Protein AF-F4GZS8-F1 (afdb_monomer)

Foldseek 3Di:
DDDDPDVCVVVPPPPDDDQPPLLVVLVVLQVVLVVCLVVLVLVSSLVSLVVSLVSCCVRPVVPLVSNLSSLLSSLVSCLSNVNLVVSVVSLVCCCPVPVSNNVVSCVSCPPSRPPD

Mean predicted aligned error: 6.83 Å

Structure (mmCIF, N/CA/C/O backbone):
data_AF-F4GZS8-F1
#
_entry.id   AF-F4GZS8-F1
#
loop_
_atom_site.group_PDB
_atom_site.id
_atom_site.type_symbol
_atom_site.label_atom_id
_atom_site.label_alt_id
_atom_site.label_comp_id
_atom_site.label_asym_id
_atom_site.label_entity_id
_atom_site.label_seq_id
_atom_site.pdbx_PDB_ins_code
_atom_site.Cartn_x
_atom_site.Cartn_y
_atom_site.Cartn_z
_atom_site.occupancy
_atom_site.B_iso_or_equiv
_atom_site.auth_seq_id
_atom_site.auth_comp_id
_atom_site.auth_asym_id
_atom_site.auth_atom_id
_atom_site.pdbx_PDB_model_num
ATOM 1 N N . MET A 1 1 ? -15.468 11.072 -0.521 1.00 35.38 1 MET A N 1
ATOM 2 C CA . MET A 1 1 ? -15.033 10.785 -1.906 1.00 35.38 1 MET A CA 1
ATOM 3 C C . MET A 1 1 ? -13.566 11.159 -1.994 1.00 35.38 1 MET A C 1
ATOM 5 O O . MET A 1 1 ? -13.254 12.321 -2.210 1.00 35.38 1 MET A O 1
ATOM 9 N N . THR A 1 2 ? -12.685 10.207 -1.707 1.00 35.12 2 THR A N 1
ATOM 10 C CA . THR A 1 2 ? -11.229 10.406 -1.698 1.00 35.12 2 THR A CA 1
ATOM 11 C C . THR A 1 2 ? -10.713 10.237 -3.133 1.00 35.12 2 THR A C 1
ATOM 13 O O . THR A 1 2 ? -11.165 9.314 -3.820 1.00 35.12 2 THR A O 1
ATOM 16 N N . PRO A 1 3 ? -9.858 11.134 -3.650 1.00 38.75 3 PRO A N 1
ATOM 17 C CA . PRO A 1 3 ? -9.355 11.029 -5.016 1.00 38.75 3 PRO A CA 1
ATOM 18 C C . PRO A 1 3 ? -8.524 9.748 -5.176 1.00 38.75 3 PRO A C 1
ATOM 20 O O . PRO A 1 3 ? -7.481 9.595 -4.553 1.00 38.75 3 PRO A O 1
ATOM 23 N N . ARG A 1 4 ? -9.002 8.824 -6.020 1.00 48.59 4 ARG A N 1
ATOM 24 C CA . ARG A 1 4 ? -8.265 7.629 -6.453 1.00 48.59 4 ARG A CA 1
ATOM 25 C C . ARG A 1 4 ? -6.993 8.058 -7.186 1.00 48.59 4 ARG A C 1
ATOM 27 O O . ARG A 1 4 ? -7.084 8.566 -8.305 1.00 48.59 4 ARG A O 1
ATOM 34 N N . LEU A 1 5 ? -5.827 7.799 -6.604 1.00 47.47 5 LEU A N 1
ATOM 35 C CA . LEU A 1 5 ? -4.565 7.767 -7.339 1.00 47.47 5 LEU A CA 1
ATOM 36 C C . LEU A 1 5 ? -4.535 6.478 -8.165 1.00 47.47 5 LEU A C 1
ATOM 38 O O . LEU A 1 5 ? -3.893 5.497 -7.827 1.00 47.47 5 LEU A O 1
ATOM 42 N N . VAL A 1 6 ? -5.272 6.465 -9.275 1.00 48.53 6 VAL A N 1
ATOM 43 C CA . VAL A 1 6 ? -5.055 5.448 -10.308 1.00 48.53 6 VAL A CA 1
ATOM 44 C C . VAL A 1 6 ? -3.590 5.560 -10.738 1.00 48.53 6 VAL A C 1
ATOM 46 O O . VAL A 1 6 ? -3.087 6.679 -10.880 1.00 48.53 6 VAL A O 1
ATOM 49 N N . LEU A 1 7 ? -2.924 4.434 -11.012 1.00 51.06 7 LEU A N 1
ATOM 50 C CA . LEU A 1 7 ? -1.628 4.369 -11.705 1.00 51.06 7 LEU A CA 1
ATOM 51 C C . LEU A 1 7 ? -1.703 4.913 -13.157 1.00 51.06 7 LEU A C 1
ATOM 53 O O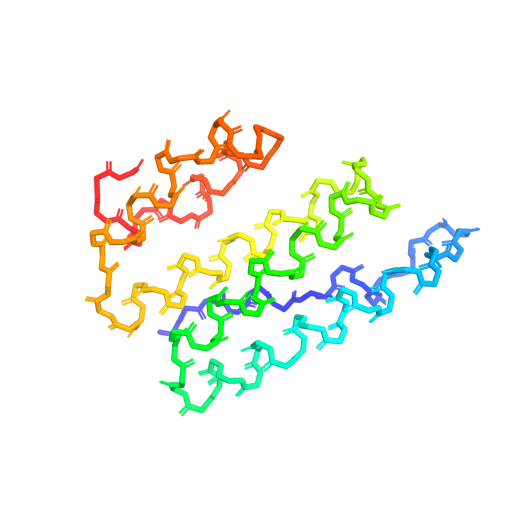 . LEU A 1 7 ? -1.094 4.383 -14.082 1.00 51.06 7 LEU A O 1
ATOM 57 N N . LEU A 1 8 ? -2.381 6.041 -13.373 1.00 43.56 8 LEU A N 1
ATOM 58 C CA . LEU A 1 8 ? -2.361 6.845 -14.587 1.00 43.56 8 LEU A CA 1
ATOM 59 C C . LEU A 1 8 ? -0.946 7.197 -15.093 1.00 43.56 8 LEU A C 1
ATOM 61 O O . LEU A 1 8 ? -0.811 7.412 -16.302 1.00 43.56 8 LEU A O 1
ATOM 65 N N . PRO A 1 9 ? 0.137 7.224 -14.278 1.00 49.12 9 PRO A N 1
ATOM 66 C CA . PRO A 1 9 ? 1.468 7.410 -14.836 1.00 49.12 9 PRO A CA 1
ATOM 67 C C . PRO A 1 9 ? 1.946 6.230 -15.696 1.00 49.12 9 PRO A C 1
ATOM 69 O O . PRO A 1 9 ? 2.870 6.417 -16.484 1.00 49.12 9 PRO A O 1
ATOM 72 N N . LEU A 1 10 ? 1.345 5.036 -15.595 1.00 48.78 10 LEU A N 1
ATOM 73 C CA . LEU A 1 10 ? 1.707 3.891 -16.443 1.00 48.78 10 LEU A CA 1
ATOM 74 C C . LEU A 1 10 ? 1.169 4.005 -17.880 1.00 48.78 10 LEU A C 1
ATOM 76 O O . LEU A 1 10 ? 1.637 3.290 -18.759 1.00 48.78 10 LEU A O 1
ATOM 80 N N . THR A 1 11 ? 0.230 4.922 -18.139 1.00 44.44 11 THR A N 1
ATOM 81 C CA . THR A 1 11 ? -0.379 5.127 -19.468 1.00 44.44 11 THR A CA 1
ATOM 82 C C . THR A 1 11 ? 0.094 6.390 -20.197 1.00 44.44 11 THR A C 1
ATOM 84 O O . THR A 1 11 ? -0.260 6.596 -21.356 1.00 44.44 11 THR A O 1
ATOM 87 N N . LEU A 1 12 ? 0.887 7.253 -19.550 1.00 42.81 12 LEU A N 1
ATOM 88 C CA . LEU A 1 12 ? 1.500 8.413 -20.211 1.00 42.81 12 LEU A CA 1
ATOM 89 C C . LEU A 1 12 ? 2.711 7.967 -21.050 1.00 42.81 12 LEU A C 1
ATOM 91 O O . LEU A 1 12 ? 3.437 7.070 -20.618 1.00 42.81 12 LEU A O 1
ATOM 95 N N . PRO A 1 13 ? 2.976 8.586 -22.218 1.00 40.28 13 PRO A N 1
ATOM 96 C CA . PRO A 1 13 ? 4.076 8.201 -23.095 1.00 40.28 13 PRO A CA 1
ATOM 97 C C . PRO A 1 13 ? 5.408 8.609 -22.454 1.00 40.28 13 PRO A C 1
ATOM 99 O O . PRO A 1 13 ? 5.966 9.672 -22.723 1.00 40.28 13 PRO A O 1
ATOM 102 N N . ARG A 1 14 ? 5.907 7.766 -21.551 1.00 48.69 14 ARG A N 1
ATOM 103 C CA . ARG A 1 14 ? 7.228 7.890 -20.946 1.00 48.69 14 ARG A CA 1
ATOM 104 C C . ARG A 1 14 ? 8.252 7.437 -21.975 1.00 48.69 14 ARG A C 1
ATOM 106 O O . ARG A 1 14 ? 8.305 6.269 -22.333 1.00 48.69 14 ARG A O 1
ATOM 113 N N . THR A 1 15 ? 9.008 8.401 -22.486 1.00 44.12 15 THR A N 1
ATOM 114 C CA . THR A 1 15 ? 10.316 8.260 -23.144 1.00 44.12 15 THR A CA 1
ATOM 115 C C . THR A 1 15 ? 10.863 6.820 -23.222 1.00 44.12 15 THR A C 1
ATOM 117 O O . THR A 1 15 ? 11.588 6.366 -22.345 1.00 44.12 15 THR A O 1
ATOM 120 N N . SER A 1 16 ? 10.521 6.125 -24.308 1.00 46.00 16 SER A N 1
ATOM 121 C CA . SER A 1 16 ? 11.343 5.172 -25.075 1.00 46.00 16 SER A CA 1
ATOM 122 C C . SER A 1 16 ? 12.096 4.020 -24.381 1.00 46.00 16 SER A C 1
ATOM 124 O O . SER A 1 16 ? 12.971 3.434 -25.023 1.00 46.00 16 SER A O 1
ATOM 126 N N . ARG A 1 17 ? 11.777 3.622 -23.144 1.00 53.66 17 ARG A N 1
ATOM 127 C CA . ARG A 1 17 ? 12.235 2.332 -22.597 1.00 53.66 17 ARG A CA 1
ATOM 128 C C . ARG A 1 17 ? 11.049 1.454 -22.205 1.00 53.66 17 ARG A C 1
ATOM 130 O O . ARG A 1 17 ? 10.272 1.869 -21.349 1.00 53.66 17 ARG A O 1
ATOM 137 N N . PRO A 1 18 ? 10.899 0.259 -22.808 1.00 62.53 18 PRO A N 1
ATOM 138 C CA . PRO A 1 18 ? 9.942 -0.714 -22.308 1.00 62.53 18 PRO A CA 1
ATOM 139 C C . PRO A 1 18 ? 10.302 -1.041 -20.859 1.00 62.53 18 PRO A C 1
ATOM 141 O O . PRO A 1 18 ? 11.478 -1.232 -20.534 1.00 62.53 18 PRO A O 1
ATOM 144 N N . LEU A 1 19 ? 9.291 -1.061 -19.993 1.00 65.88 19 LEU A N 1
ATOM 145 C CA . LEU A 1 19 ? 9.470 -1.536 -18.630 1.00 65.88 19 LEU A CA 1
ATOM 146 C C . LEU A 1 19 ? 9.940 -3.001 -18.683 1.00 65.88 19 LEU A C 1
ATOM 148 O O . LEU A 1 19 ? 9.532 -3.742 -19.584 1.00 65.88 19 LEU A O 1
ATOM 152 N N . PRO A 1 20 ? 10.822 -3.427 -17.765 1.00 77.56 20 PRO A N 1
ATOM 153 C CA . PRO A 1 20 ? 11.196 -4.830 -17.658 1.00 77.56 20 PRO A CA 1
ATOM 154 C C . PRO A 1 20 ? 9.951 -5.704 -17.480 1.00 77.56 20 PRO A C 1
ATOM 156 O O . PRO A 1 20 ? 9.022 -5.306 -16.783 1.00 77.56 20 PRO A O 1
ATOM 159 N N . SER A 1 21 ? 9.954 -6.926 -18.014 1.00 80.50 21 SER A N 1
ATOM 160 C CA . SER A 1 21 ? 8.831 -7.866 -17.850 1.00 80.50 21 SER A CA 1
ATOM 161 C C . SER A 1 21 ? 8.532 -8.219 -16.387 1.00 80.50 21 SER A C 1
ATOM 163 O O . SER A 1 21 ? 7.426 -8.636 -16.062 1.00 80.50 21 SER A O 1
ATOM 165 N N . CYS A 1 22 ? 9.485 -8.018 -15.467 1.00 81.44 22 CYS A N 1
ATOM 166 C CA . CYS A 1 22 ? 9.223 -8.159 -14.033 1.00 81.44 22 CYS A CA 1
ATOM 167 C C . CYS A 1 22 ? 8.285 -7.074 -13.470 1.00 81.44 22 CYS A C 1
ATOM 169 O O . CYS A 1 22 ? 7.745 -7.254 -12.380 1.00 81.44 22 CYS A O 1
ATOM 171 N N . VAL A 1 23 ? 8.041 -5.981 -14.204 1.00 87.75 23 VAL A N 1
ATOM 172 C CA . VAL A 1 23 ? 7.044 -4.967 -13.836 1.00 87.75 23 VAL A CA 1
ATOM 173 C C . VAL A 1 23 ? 5.625 -5.469 -14.097 1.00 87.75 23 VAL A C 1
ATOM 175 O O . VAL A 1 23 ? 4.731 -5.126 -13.329 1.00 87.75 23 VAL A O 1
ATOM 178 N N . ASP A 1 24 ? 5.413 -6.341 -15.088 1.00 89.00 24 ASP A N 1
ATOM 179 C CA . ASP A 1 24 ? 4.084 -6.895 -15.394 1.00 89.00 24 ASP A CA 1
ATOM 180 C C . ASP A 1 24 ? 3.503 -7.657 -14.195 1.00 89.00 24 ASP A C 1
ATOM 182 O O . ASP A 1 24 ? 2.315 -7.562 -13.888 1.00 89.00 24 ASP A O 1
ATOM 186 N N . ASP A 1 25 ? 4.358 -8.374 -13.463 1.00 89.88 25 ASP A N 1
ATOM 187 C CA . ASP A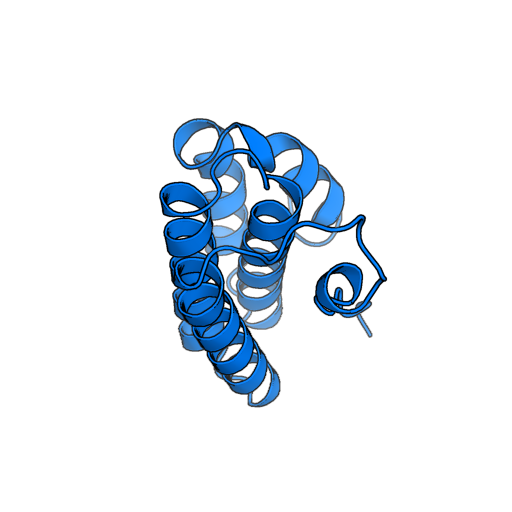 1 25 ? 3.960 -9.112 -12.267 1.00 89.88 25 ASP A CA 1
ATOM 188 C C . ASP A 1 25 ? 3.609 -8.168 -11.099 1.00 89.88 25 ASP A C 1
ATOM 190 O O . ASP A 1 25 ? 2.692 -8.448 -10.326 1.00 89.88 25 ASP A O 1
ATOM 194 N N . ALA A 1 26 ? 4.276 -7.016 -10.980 1.00 93.00 26 ALA A N 1
ATOM 195 C CA . ALA A 1 26 ? 3.901 -5.991 -10.006 1.00 93.00 26 ALA A CA 1
ATOM 196 C C . ALA A 1 26 ? 2.583 -5.291 -10.375 1.00 93.00 26 ALA A C 1
ATOM 198 O O . ALA A 1 26 ? 1.733 -5.089 -9.510 1.00 93.00 26 ALA A O 1
ATOM 199 N N . VAL A 1 27 ? 2.387 -4.976 -11.660 1.00 91.88 27 VAL A N 1
ATOM 200 C CA . VAL A 1 27 ? 1.144 -4.386 -12.184 1.00 91.88 27 VAL A CA 1
ATOM 201 C C . VAL A 1 27 ? -0.034 -5.323 -11.943 1.00 91.88 27 VAL A C 1
ATOM 203 O O . VAL A 1 27 ? -1.047 -4.897 -11.399 1.00 91.88 27 VAL A O 1
ATOM 206 N N . ARG A 1 28 ? 0.120 -6.618 -12.240 1.00 92.69 28 ARG A N 1
ATOM 207 C CA . ARG A 1 28 ? -0.920 -7.620 -11.978 1.00 92.69 28 ARG A CA 1
ATOM 208 C C . ARG A 1 28 ? -1.323 -7.655 -10.500 1.00 92.69 28 ARG A C 1
ATOM 210 O O . ARG A 1 28 ? -2.513 -7.670 -10.199 1.00 92.69 28 ARG A O 1
ATOM 217 N N . ARG A 1 29 ? -0.353 -7.642 -9.575 1.00 94.75 29 ARG A N 1
ATOM 218 C CA . ARG A 1 29 ? -0.638 -7.608 -8.127 1.00 94.75 29 ARG A CA 1
ATOM 219 C C . ARG A 1 29 ? -1.355 -6.331 -7.710 1.00 94.75 29 ARG A C 1
ATOM 221 O O . ARG A 1 29 ? -2.309 -6.397 -6.941 1.00 94.75 29 ARG A O 1
ATOM 228 N N . PHE A 1 30 ? -0.935 -5.191 -8.249 1.00 95.69 30 PHE A N 1
ATOM 229 C CA . PHE A 1 30 ? -1.593 -3.915 -7.996 1.00 95.69 30 PHE A CA 1
ATOM 230 C C . PHE A 1 30 ? -3.046 -3.906 -8.498 1.00 95.69 30 PHE A C 1
ATOM 232 O O . PHE A 1 30 ? -3.943 -3.429 -7.800 1.00 95.69 30 PHE A O 1
ATOM 239 N N . ASP A 1 31 ? -3.306 -4.458 -9.683 1.00 95.44 31 ASP A N 1
ATOM 240 C CA . ASP A 1 31 ? -4.653 -4.548 -10.252 1.00 95.44 31 ASP A CA 1
ATOM 241 C C . ASP A 1 31 ? -5.553 -5.487 -9.431 1.00 95.44 31 ASP A C 1
ATOM 243 O O . ASP A 1 31 ? -6.709 -5.160 -9.142 1.00 95.44 31 ASP A O 1
ATOM 247 N N . GLU A 1 32 ? -5.023 -6.632 -8.989 1.00 95.44 32 GLU A N 1
ATOM 248 C CA . GLU A 1 32 ? -5.718 -7.562 -8.090 1.00 95.44 32 GLU A CA 1
ATOM 249 C C . GLU A 1 32 ? -6.050 -6.904 -6.739 1.00 95.44 32 GLU A C 1
ATOM 251 O O . GLU A 1 32 ? -7.186 -7.015 -6.261 1.00 95.44 32 GLU A O 1
ATOM 256 N N . ALA A 1 33 ? -5.098 -6.161 -6.165 1.00 97.06 33 ALA A N 1
ATOM 257 C CA . ALA A 1 33 ? -5.276 -5.386 -4.939 1.00 97.06 33 ALA A CA 1
ATOM 258 C C . ALA A 1 33 ? -6.345 -4.297 -5.100 1.00 97.06 33 ALA A C 1
ATOM 260 O O . ALA A 1 33 ? -7.268 -4.193 -4.291 1.00 97.06 33 ALA A O 1
ATOM 261 N N . SER A 1 34 ? -6.291 -3.549 -6.202 1.00 96.12 34 SER A N 1
ATOM 262 C CA . SER A 1 34 ? -7.276 -2.521 -6.553 1.00 96.12 34 SER A CA 1
ATOM 263 C C . SER A 1 34 ? -8.680 -3.106 -6.703 1.00 96.12 34 SER A C 1
ATOM 265 O O . SER A 1 34 ? -9.666 -2.521 -6.244 1.00 96.12 34 SER A O 1
ATOM 267 N N . ALA A 1 35 ? -8.790 -4.291 -7.308 1.00 96.44 35 ALA A N 1
ATOM 268 C CA . ALA A 1 35 ? -10.053 -5.003 -7.430 1.00 96.44 35 ALA A CA 1
ATOM 269 C C . ALA A 1 35 ? -10.570 -5.494 -6.067 1.00 96.44 35 ALA A C 1
ATOM 271 O O . ALA A 1 35 ? -11.775 -5.425 -5.817 1.00 96.44 35 ALA A O 1
ATOM 272 N N . ALA A 1 36 ? -9.693 -5.982 -5.184 1.00 96.06 36 ALA A N 1
ATOM 273 C CA . ALA A 1 36 ? -10.052 -6.363 -3.819 1.00 96.06 36 ALA A CA 1
ATOM 274 C C . ALA A 1 36 ? -10.554 -5.153 -3.016 1.00 96.06 36 ALA A C 1
ATOM 276 O O . ALA A 1 36 ? -11.626 -5.222 -2.409 1.00 96.06 36 ALA A O 1
ATOM 277 N N . TYR A 1 37 ? -9.847 -4.025 -3.106 1.00 95.25 37 TYR A N 1
ATOM 278 C CA . TYR A 1 37 ? -10.235 -2.760 -2.489 1.00 95.25 37 TYR A CA 1
ATOM 279 C C . TYR A 1 37 ? -11.607 -2.296 -2.993 1.00 95.25 37 TYR A C 1
ATOM 281 O O . TYR A 1 37 ? -12.493 -1.992 -2.199 1.00 95.25 37 TYR A O 1
ATOM 289 N N . GLY A 1 38 ? -11.845 -2.352 -4.309 1.00 94.94 38 GLY A N 1
ATOM 290 C CA . GLY A 1 38 ? -13.137 -2.014 -4.913 1.00 94.94 38 GLY A CA 1
ATOM 291 C C . GLY A 1 38 ? -14.317 -2.881 -4.451 1.00 94.94 38 GLY A C 1
ATOM 292 O O . GLY A 1 38 ? -15.463 -2.459 -4.590 1.00 94.94 38 GLY A O 1
ATOM 293 N N . ARG A 1 39 ? -14.057 -4.069 -3.886 1.00 96.81 39 ARG A N 1
ATOM 294 C CA . ARG A 1 39 ? -15.071 -4.955 -3.286 1.00 96.81 39 ARG A CA 1
ATOM 295 C C . ARG A 1 39 ? -15.171 -4.830 -1.759 1.00 96.81 39 ARG A C 1
ATOM 297 O O . ARG A 1 39 ? -15.913 -5.597 -1.153 1.00 96.81 39 ARG A O 1
ATOM 304 N N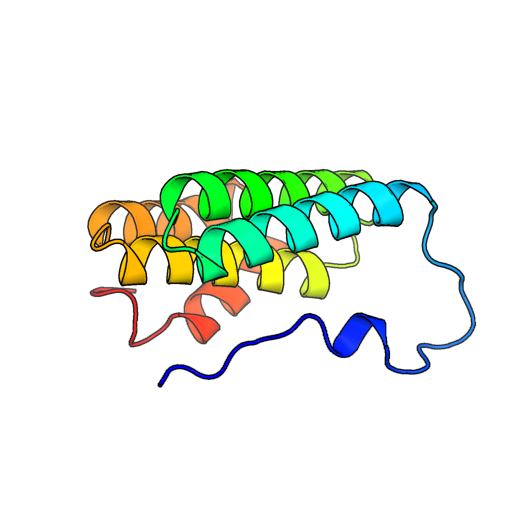 . GLY A 1 40 ? -14.427 -3.915 -1.134 1.00 95.19 40 GLY A N 1
ATOM 305 C CA . GLY A 1 40 ? -14.372 -3.751 0.325 1.00 95.19 40 GLY A CA 1
ATOM 306 C C . GLY A 1 40 ? -13.516 -4.796 1.051 1.00 95.19 40 GLY A C 1
ATOM 307 O O . GLY A 1 40 ? -13.537 -4.877 2.277 1.00 95.19 40 GLY A O 1
ATOM 308 N N . ALA A 1 41 ? -12.738 -5.609 0.327 1.00 97.56 41 ALA A N 1
ATOM 309 C CA . ALA A 1 41 ? -11.810 -6.573 0.918 1.00 97.56 41 ALA A CA 1
ATOM 310 C C . ALA A 1 41 ? -10.486 -5.882 1.296 1.00 97.56 41 ALA A C 1
ATOM 312 O O . ALA A 1 41 ? -9.429 -6.192 0.749 1.00 97.56 41 ALA A O 1
ATOM 313 N N . HIS A 1 42 ? -10.559 -4.917 2.216 1.00 97.06 42 HIS A N 1
ATOM 314 C CA . HIS A 1 42 ? -9.476 -3.978 2.522 1.00 97.06 42 HIS A CA 1
ATOM 315 C C . HIS A 1 42 ? -8.157 -4.655 2.912 1.00 97.06 42 HIS A C 1
ATOM 317 O O . HIS A 1 42 ? -7.121 -4.306 2.365 1.00 97.06 42 HIS A O 1
ATOM 323 N N . LEU A 1 43 ? -8.178 -5.670 3.783 1.00 97.31 43 LEU A N 1
ATOM 324 C CA . LEU A 1 43 ? -6.944 -6.358 4.192 1.00 97.31 43 LEU A CA 1
ATOM 325 C C . LEU A 1 43 ? -6.275 -7.111 3.032 1.00 97.31 43 LEU A C 1
ATOM 327 O O . LEU A 1 43 ? -5.062 -7.041 2.886 1.00 97.31 43 LEU A O 1
ATOM 331 N N . ALA A 1 44 ? -7.062 -7.755 2.166 1.00 97.50 44 ALA A N 1
ATOM 332 C CA . ALA A 1 44 ? -6.524 -8.420 0.980 1.00 97.50 44 ALA A CA 1
ATOM 333 C C . ALA A 1 44 ? -5.943 -7.413 -0.027 1.00 97.50 44 ALA A C 1
ATOM 335 O O . ALA A 1 44 ? -4.964 -7.709 -0.708 1.00 97.50 44 ALA A O 1
ATOM 336 N N . ALA A 1 45 ? -6.531 -6.217 -0.117 1.00 97.75 45 ALA A N 1
ATOM 337 C CA . ALA A 1 45 ? -5.976 -5.141 -0.926 1.00 97.75 45 ALA A CA 1
ATOM 338 C C . ALA A 1 45 ? -4.632 -4.649 -0.380 1.00 97.75 45 ALA A C 1
ATOM 340 O O . ALA A 1 45 ? -3.695 -4.483 -1.151 1.00 97.75 45 ALA A O 1
ATOM 341 N N . VAL A 1 46 ? -4.521 -4.460 0.939 1.00 98.06 46 VAL A N 1
ATOM 342 C CA . VAL A 1 46 ? -3.264 -4.070 1.598 1.00 98.06 46 VAL A CA 1
ATOM 343 C C . VAL A 1 46 ? -2.152 -5.051 1.259 1.00 98.06 46 VAL A C 1
ATOM 345 O O . VAL A 1 46 ? -1.098 -4.618 0.801 1.00 98.06 46 VAL A O 1
ATOM 348 N N . ASP A 1 47 ? -2.403 -6.351 1.428 1.00 97.75 47 ASP A N 1
ATOM 349 C CA . ASP A 1 47 ? -1.410 -7.387 1.137 1.00 97.75 47 ASP A CA 1
ATOM 350 C C . ASP A 1 47 ? -0.955 -7.311 -0.333 1.00 97.75 47 ASP A C 1
ATOM 352 O O . ASP A 1 47 ? 0.240 -7.263 -0.615 1.00 97.75 47 ASP A O 1
ATOM 356 N N . GLY A 1 48 ? -1.893 -7.172 -1.277 1.00 97.62 48 GLY A N 1
ATOM 357 C CA . GLY A 1 48 ? -1.556 -7.067 -2.699 1.00 97.62 48 GLY A CA 1
ATOM 358 C C . GLY A 1 48 ? -0.813 -5.777 -3.084 1.00 97.62 48 GLY A C 1
ATOM 359 O O . GLY A 1 48 ? 0.076 -5.816 -3.936 1.00 97.62 48 GLY A O 1
ATOM 360 N N . PHE A 1 49 ? -1.128 -4.639 -2.456 1.00 98.25 49 PHE A N 1
ATOM 361 C CA . PHE A 1 49 ? -0.398 -3.387 -2.676 1.00 98.25 49 PHE A CA 1
ATOM 362 C C . PHE A 1 49 ? 1.030 -3.453 -2.122 1.00 98.25 49 PHE A C 1
ATOM 364 O O . PHE A 1 49 ? 1.963 -3.003 -2.787 1.00 98.25 49 PHE A O 1
ATOM 371 N N . VAL A 1 50 ? 1.224 -4.051 -0.944 1.00 97.69 50 VAL A N 1
ATOM 372 C CA . VAL A 1 50 ? 2.561 -4.267 -0.370 1.00 97.69 50 VAL A CA 1
ATOM 373 C C . VAL A 1 50 ? 3.377 -5.217 -1.249 1.00 97.69 50 VAL A C 1
ATOM 375 O O . VAL A 1 50 ? 4.510 -4.888 -1.603 1.00 97.69 50 VAL A O 1
ATOM 378 N N . ASP A 1 51 ? 2.788 -6.327 -1.700 1.00 97.00 51 ASP A N 1
ATOM 379 C CA . ASP A 1 51 ? 3.469 -7.263 -2.600 1.00 97.00 51 ASP A CA 1
ATOM 380 C C . ASP A 1 51 ? 3.857 -6.601 -3.937 1.00 97.00 51 ASP A C 1
ATOM 382 O O . ASP A 1 51 ? 4.922 -6.878 -4.495 1.00 97.00 51 ASP A O 1
ATOM 386 N N . ALA A 1 52 ? 3.014 -5.705 -4.465 1.00 96.50 52 ALA A N 1
ATOM 387 C CA . ALA A 1 52 ? 3.333 -4.923 -5.658 1.00 96.50 52 ALA A CA 1
ATOM 388 C C . ALA A 1 52 ? 4.510 -3.962 -5.413 1.00 96.50 52 ALA A C 1
ATOM 390 O O . ALA A 1 52 ? 5.415 -3.875 -6.249 1.00 96.50 52 ALA A O 1
ATOM 391 N N . ALA A 1 53 ? 4.543 -3.283 -4.260 1.00 96.31 53 ALA A N 1
ATOM 392 C CA . ALA A 1 53 ? 5.655 -2.417 -3.872 1.00 96.31 53 ALA A CA 1
ATOM 393 C C . ALA A 1 53 ? 6.973 -3.202 -3.768 1.00 96.31 53 ALA A C 1
ATOM 395 O O . ALA A 1 53 ? 8.004 -2.752 -4.274 1.00 96.31 53 ALA A O 1
ATOM 396 N N . ASP A 1 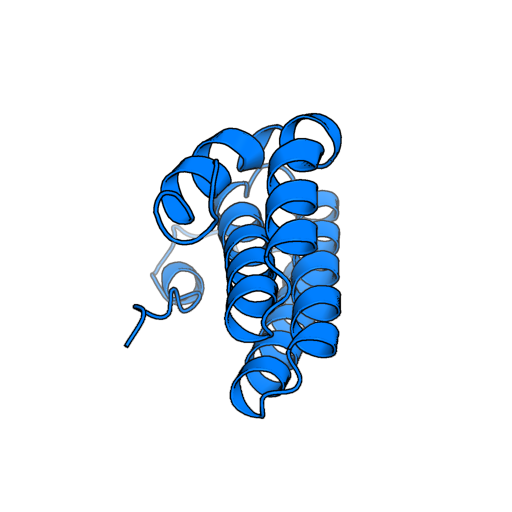54 ? 6.938 -4.396 -3.175 1.00 95.50 54 ASP A N 1
ATOM 397 C CA . ASP A 1 54 ? 8.106 -5.266 -3.034 1.00 95.50 54 ASP A CA 1
ATOM 398 C C . ASP A 1 54 ? 8.602 -5.811 -4.377 1.00 95.50 54 ASP A C 1
ATOM 400 O O . ASP A 1 54 ? 9.808 -5.784 -4.652 1.00 95.50 54 ASP A O 1
ATOM 404 N N . ALA A 1 55 ? 7.689 -6.220 -5.260 1.00 94.50 55 ALA A N 1
ATOM 405 C CA . ALA A 1 55 ? 8.035 -6.624 -6.620 1.00 94.50 55 ALA A CA 1
ATOM 406 C C . ALA A 1 55 ? 8.710 -5.477 -7.396 1.00 94.50 55 ALA A C 1
ATOM 408 O O . ALA A 1 55 ? 9.759 -5.673 -8.019 1.00 94.50 55 ALA A O 1
ATOM 409 N N . LEU A 1 56 ? 8.169 -4.257 -7.303 1.00 94.12 56 LEU A N 1
ATOM 410 C CA . LEU A 1 56 ? 8.774 -3.064 -7.904 1.00 94.12 56 LEU A CA 1
ATOM 411 C C . LEU A 1 56 ? 10.140 -2.747 -7.296 1.00 94.12 56 LEU A C 1
ATOM 413 O O . LEU A 1 56 ? 11.055 -2.380 -8.027 1.00 94.12 56 LEU A O 1
ATOM 417 N N . ARG A 1 57 ? 10.313 -2.916 -5.983 1.00 93.62 57 ARG A N 1
ATOM 418 C CA . ARG A 1 57 ? 11.588 -2.657 -5.297 1.00 93.62 57 ARG A CA 1
ATOM 419 C C . ARG A 1 57 ? 12.700 -3.563 -5.812 1.00 93.62 57 ARG A C 1
ATOM 421 O O . ARG A 1 57 ? 13.824 -3.101 -5.977 1.00 93.62 57 ARG A O 1
ATOM 428 N N . SER A 1 58 ? 12.381 -4.823 -6.104 1.00 92.06 58 SER A N 1
ATOM 429 C CA . SER A 1 58 ? 13.333 -5.771 -6.688 1.00 92.06 58 SER A CA 1
ATOM 430 C C . SER A 1 58 ? 13.568 -5.548 -8.184 1.00 92.06 58 SER A C 1
ATOM 432 O O . SER A 1 58 ? 14.670 -5.800 -8.665 1.00 92.06 58 SER A O 1
ATOM 434 N N . CYS A 1 59 ? 12.540 -5.150 -8.935 1.00 91.25 59 CYS A N 1
ATOM 435 C CA . CYS A 1 59 ? 12.592 -5.095 -10.398 1.00 91.25 59 CYS A CA 1
ATOM 436 C C . CYS A 1 59 ? 13.117 -3.751 -10.923 1.00 91.25 59 CYS A C 1
ATOM 438 O O . CYS A 1 59 ? 13.913 -3.701 -11.860 1.00 91.25 59 CYS A O 1
ATOM 440 N N . VAL A 1 60 ? 12.665 -2.658 -10.312 1.00 89.38 60 VAL A N 1
ATOM 441 C CA . VAL A 1 60 ? 12.937 -1.273 -10.703 1.00 89.38 60 VAL A CA 1
ATOM 442 C C . VAL A 1 60 ? 13.161 -0.420 -9.441 1.00 89.38 60 VAL A C 1
ATOM 444 O O . VAL A 1 60 ? 12.331 0.422 -9.089 1.00 89.38 60 VAL A O 1
ATOM 447 N N . PRO A 1 61 ? 14.281 -0.620 -8.715 1.00 89.94 61 PRO A N 1
ATOM 448 C CA . PRO A 1 61 ? 14.533 0.047 -7.432 1.00 89.94 61 PRO A CA 1
ATOM 449 C C . PRO A 1 61 ? 14.548 1.581 -7.530 1.00 89.94 61 PRO A C 1
ATOM 451 O O . PRO A 1 61 ? 14.175 2.260 -6.569 1.00 89.94 61 PRO A O 1
ATOM 454 N N . ASP A 1 62 ? 14.886 2.128 -8.698 1.00 89.12 62 ASP A N 1
ATOM 455 C CA . ASP A 1 62 ? 14.911 3.573 -8.949 1.00 89.12 62 ASP A CA 1
ATOM 456 C C . ASP A 1 62 ? 13.515 4.166 -9.225 1.00 89.12 62 ASP A C 1
ATOM 458 O O . ASP A 1 62 ? 13.317 5.375 -9.097 1.00 89.12 62 ASP A O 1
ATOM 462 N N . GLU A 1 63 ? 12.510 3.335 -9.528 1.00 88.31 63 GLU A N 1
ATOM 463 C CA . GLU A 1 63 ? 11.121 3.761 -9.758 1.00 88.31 63 GLU A CA 1
ATOM 464 C C . GLU A 1 63 ? 10.372 3.968 -8.431 1.00 88.31 63 GLU A C 1
ATOM 466 O O . GLU A 1 63 ? 9.341 3.352 -8.143 1.00 88.31 63 GLU A O 1
ATOM 471 N N . VAL A 1 64 ? 10.902 4.867 -7.597 1.00 91.56 64 VAL A N 1
ATOM 472 C CA . VA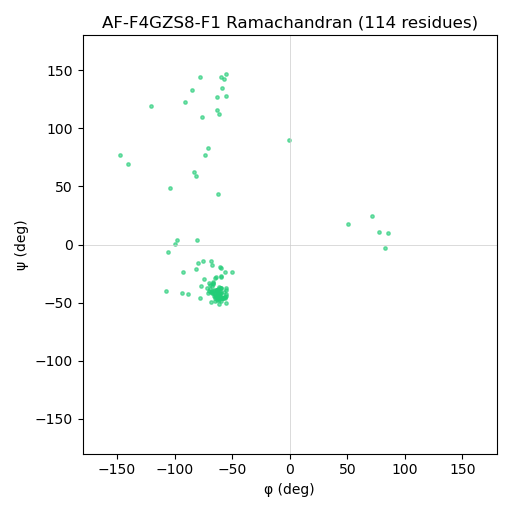L A 1 64 ? 10.346 5.225 -6.280 1.00 91.56 64 VAL A CA 1
ATOM 473 C C . VAL A 1 64 ? 8.892 5.682 -6.398 1.00 91.56 64 VAL A C 1
ATOM 475 O O . VAL A 1 64 ? 8.063 5.321 -5.572 1.00 91.56 64 VAL A O 1
ATOM 478 N N . ALA A 1 65 ? 8.548 6.417 -7.459 1.00 89.94 65 ALA A N 1
ATOM 479 C CA . ALA A 1 65 ? 7.191 6.918 -7.670 1.00 89.94 65 ALA A CA 1
ATOM 480 C C . ALA A 1 65 ? 6.142 5.795 -7.757 1.00 89.94 65 ALA A C 1
ATOM 482 O O . ALA A 1 65 ? 5.039 5.959 -7.242 1.00 89.94 65 ALA A O 1
ATOM 483 N N . LEU A 1 66 ? 6.476 4.654 -8.373 1.00 89.75 66 LEU A N 1
ATOM 484 C CA . LEU A 1 66 ? 5.551 3.522 -8.481 1.00 89.75 66 LEU A CA 1
ATOM 485 C C . LEU A 1 66 ? 5.332 2.852 -7.119 1.00 89.75 66 LEU A C 1
ATOM 487 O O . LEU A 1 66 ? 4.202 2.514 -6.767 1.00 89.75 66 LEU A O 1
ATOM 491 N N . ARG A 1 67 ? 6.396 2.716 -6.321 1.00 94.88 67 ARG A N 1
ATOM 492 C CA . ARG A 1 67 ? 6.303 2.155 -4.967 1.00 94.88 67 ARG A CA 1
ATOM 493 C C . ARG A 1 67 ? 5.575 3.073 -3.998 1.00 94.88 67 ARG A C 1
ATOM 495 O O . ARG A 1 67 ? 4.780 2.587 -3.203 1.00 94.88 67 ARG A O 1
ATOM 502 N N . THR A 1 68 ? 5.782 4.386 -4.098 1.00 95.69 68 THR A N 1
ATOM 503 C CA . THR A 1 68 ? 5.049 5.382 -3.306 1.00 95.69 68 THR A CA 1
ATOM 504 C C . THR A 1 68 ? 3.540 5.236 -3.488 1.00 95.69 68 THR A C 1
ATOM 506 O O . THR A 1 68 ? 2.817 5.275 -2.498 1.00 95.69 68 THR A O 1
ATOM 509 N N . VAL A 1 69 ? 3.061 5.022 -4.721 1.00 94.50 69 VAL A N 1
ATOM 510 C CA . VAL A 1 69 ? 1.627 4.795 -4.978 1.00 94.50 69 VAL A CA 1
ATOM 511 C C . VAL A 1 69 ? 1.144 3.520 -4.288 1.00 94.50 69 VAL A C 1
ATOM 513 O O . VAL A 1 69 ? 0.155 3.566 -3.566 1.00 94.50 69 VAL A O 1
ATOM 516 N N . CYS A 1 70 ? 1.877 2.413 -4.428 1.00 97.00 70 CYS A N 1
ATOM 517 C CA . CYS A 1 70 ? 1.521 1.148 -3.782 1.00 97.00 70 CYS A CA 1
ATOM 518 C C . CYS A 1 70 ? 1.426 1.291 -2.251 1.00 97.00 70 CYS A C 1
ATOM 520 O O . CYS A 1 70 ? 0.448 0.871 -1.638 1.00 97.00 70 CYS A O 1
ATOM 522 N N . TRP A 1 71 ? 2.411 1.941 -1.623 1.00 97.75 71 TRP A N 1
ATOM 523 C CA . TRP A 1 71 ? 2.396 2.181 -0.180 1.00 97.75 71 TRP A CA 1
ATOM 524 C C . TRP A 1 71 ? 1.267 3.118 0.260 1.00 97.75 71 TRP A C 1
ATOM 526 O O . TRP A 1 71 ? 0.640 2.862 1.286 1.00 97.75 71 TRP A O 1
ATOM 536 N N . ALA A 1 72 ? 0.982 4.178 -0.499 1.00 96.62 72 ALA A N 1
ATOM 537 C CA . ALA A 1 72 ? -0.120 5.086 -0.195 1.00 96.62 72 ALA A CA 1
ATOM 538 C C . ALA A 1 72 ? -1.480 4.371 -0.283 1.00 96.62 72 ALA A C 1
ATOM 540 O O . ALA A 1 72 ? -2.285 4.489 0.638 1.00 96.62 72 ALA A O 1
ATOM 541 N N . ASP A 1 73 ? -1.711 3.565 -1.322 1.00 97.06 73 ASP A N 1
ATOM 542 C CA . ASP A 1 73 ? -2.956 2.804 -1.480 1.00 97.06 73 ASP A CA 1
ATOM 543 C C . ASP A 1 73 ? -3.125 1.720 -0.407 1.00 97.06 73 ASP A C 1
ATOM 545 O O . ASP A 1 73 ? -4.237 1.503 0.079 1.00 97.06 73 ASP A O 1
ATOM 549 N N . ALA A 1 74 ? -2.033 1.095 0.048 1.00 98.00 74 ALA A N 1
ATOM 550 C CA . ALA A 1 74 ? -2.065 0.215 1.214 1.00 98.00 74 ALA A CA 1
ATOM 551 C C . ALA A 1 74 ? -2.507 0.970 2.482 1.00 98.00 74 ALA A C 1
ATOM 553 O O . ALA A 1 74 ? -3.351 0.487 3.238 1.00 98.00 74 ALA A O 1
ATOM 554 N N . VAL A 1 75 ? -1.982 2.177 2.709 1.00 97.50 75 VAL A N 1
ATOM 555 C CA . VAL A 1 75 ? -2.372 3.012 3.855 1.00 97.50 75 VAL A CA 1
ATOM 556 C C . VAL A 1 75 ? -3.839 3.442 3.753 1.00 97.50 75 VAL A C 1
ATOM 558 O O . VAL A 1 75 ? -4.572 3.312 4.733 1.00 97.50 75 VAL A O 1
ATOM 561 N N . PHE A 1 76 ? -4.309 3.875 2.581 1.00 96.00 76 PHE A N 1
ATOM 562 C CA . PHE A 1 76 ? -5.719 4.224 2.380 1.00 96.00 76 PHE A CA 1
ATOM 563 C C . PHE A 1 76 ? -6.647 3.025 2.580 1.00 96.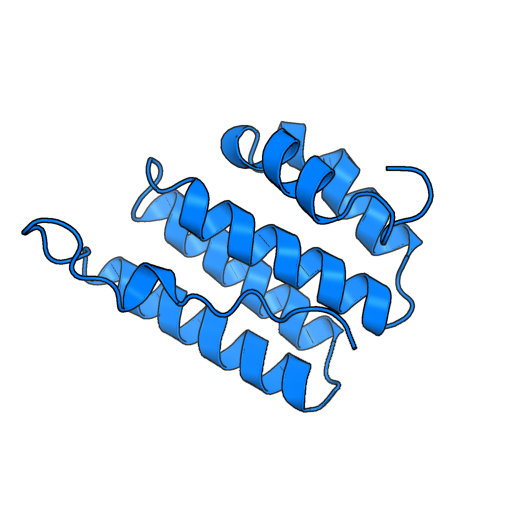00 76 PHE A C 1
ATOM 565 O O . PHE A 1 76 ? -7.671 3.152 3.247 1.00 96.00 76 PHE A O 1
ATOM 572 N N . ALA A 1 77 ? -6.272 1.842 2.088 1.00 97.25 77 ALA A N 1
ATOM 573 C CA . ALA A 1 77 ? -7.040 0.624 2.313 1.00 97.25 77 ALA A CA 1
ATOM 574 C C . ALA A 1 77 ? -7.167 0.283 3.806 1.00 97.25 77 ALA A C 1
ATOM 576 O O . ALA A 1 77 ? -8.237 -0.150 4.233 1.00 97.25 77 ALA A O 1
ATOM 577 N N . LEU A 1 78 ? -6.119 0.511 4.605 1.00 97.50 78 LEU A N 1
ATOM 578 C CA . LEU A 1 78 ? -6.182 0.346 6.059 1.00 97.50 78 LEU A CA 1
ATOM 579 C C . LEU A 1 78 ? -7.145 1.347 6.704 1.00 97.50 78 LEU A C 1
ATOM 581 O O . LEU A 1 78 ? -8.004 0.922 7.474 1.00 97.50 78 LEU A O 1
ATOM 585 N N . VAL A 1 79 ? -7.044 2.635 6.371 1.00 96.38 79 VAL A N 1
ATOM 586 C CA . VAL A 1 79 ? -7.928 3.672 6.934 1.00 96.38 79 VAL A CA 1
ATOM 587 C C . VAL A 1 79 ? -9.391 3.413 6.570 1.00 96.38 79 VAL A C 1
ATOM 589 O O . VAL A 1 79 ? -10.249 3.377 7.448 1.00 96.38 79 VAL A O 1
ATOM 592 N N . ASP A 1 80 ? -9.689 3.129 5.301 1.00 95.81 80 ASP A N 1
ATOM 593 C CA . ASP A 1 80 ? -11.061 2.835 4.868 1.00 95.81 80 ASP A CA 1
ATOM 594 C C . ASP A 1 80 ? -11.617 1.548 5.502 1.00 95.81 80 ASP A C 1
ATOM 596 O O . ASP A 1 80 ? -12.823 1.420 5.710 1.00 95.81 80 ASP A O 1
ATOM 600 N N . GLY A 1 81 ? -10.738 0.603 5.849 1.00 95.19 81 GLY A N 1
ATOM 601 C CA . GLY A 1 81 ? -11.069 -0.598 6.614 1.00 95.19 81 GLY A CA 1
ATOM 602 C C . GLY A 1 81 ? -11.174 -0.387 8.132 1.00 95.19 81 GLY A C 1
ATOM 603 O O . GLY A 1 81 ? -11.345 -1.372 8.855 1.00 95.19 81 GLY A O 1
ATOM 604 N N . GLY A 1 82 ? -11.037 0.849 8.627 1.00 95.75 82 GLY A N 1
ATOM 605 C CA . GLY A 1 82 ? -11.076 1.198 10.052 1.00 95.75 82 GLY A CA 1
ATOM 606 C C . GLY A 1 82 ? -9.845 0.750 10.847 1.00 95.75 82 GLY A C 1
ATOM 607 O O . GLY A 1 82 ? -9.940 0.507 12.048 1.00 95.75 82 GLY A O 1
ATOM 608 N N . GLN A 1 83 ? -8.700 0.575 10.184 1.00 96.00 83 GLN A N 1
ATOM 609 C CA . GLN A 1 83 ? -7.448 0.070 10.759 1.00 96.00 83 GLN A CA 1
ATOM 610 C C . GLN A 1 83 ? -6.430 1.202 10.982 1.00 96.00 83 GLN A C 1
ATOM 612 O O . GLN A 1 83 ? -5.268 1.076 10.592 1.00 96.00 83 GLN A O 1
ATOM 617 N N . ASP A 1 84 ? -6.848 2.306 11.605 1.00 94.56 84 ASP A N 1
ATOM 618 C CA . ASP A 1 84 ? -6.038 3.529 11.750 1.00 94.56 84 ASP A CA 1
ATOM 619 C C . ASP A 1 84 ? -4.696 3.288 12.459 1.00 94.56 84 ASP A C 1
ATOM 621 O O . ASP A 1 84 ? -3.657 3.776 12.017 1.00 94.56 84 ASP A O 1
ATOM 625 N N . GLU A 1 85 ? -4.680 2.470 13.517 1.00 95.00 85 GLU A N 1
ATOM 626 C CA . GLU A 1 85 ? -3.441 2.114 14.227 1.00 95.00 85 GLU A CA 1
ATOM 627 C C . GLU A 1 85 ? -2.465 1.351 13.323 1.00 95.00 85 GLU A C 1
ATOM 629 O O . GLU A 1 85 ? -1.254 1.585 13.348 1.00 95.00 85 GLU A O 1
ATOM 634 N N . ARG A 1 86 ? -2.989 0.459 12.475 1.00 96.12 86 ARG A N 1
ATOM 635 C CA . ARG A 1 86 ? -2.178 -0.300 11.520 1.00 96.12 86 ARG A CA 1
ATOM 636 C C . ARG A 1 86 ? -1.686 0.601 10.390 1.00 96.12 86 ARG A C 1
ATOM 638 O O . ARG A 1 86 ? -0.541 0.454 9.972 1.00 96.12 86 ARG A O 1
ATOM 645 N N . ALA A 1 87 ? -2.507 1.548 9.932 1.00 96.12 87 ALA A N 1
ATOM 646 C CA . ALA A 1 87 ? -2.112 2.562 8.958 1.00 96.12 87 ALA A CA 1
ATOM 647 C C . ALA A 1 87 ? -0.952 3.418 9.496 1.00 96.12 87 ALA A C 1
ATOM 649 O O . ALA A 1 87 ? 0.084 3.537 8.840 1.00 96.12 87 ALA A O 1
ATOM 650 N N . ALA A 1 88 ? -1.071 3.920 10.729 1.00 95.62 88 ALA A N 1
ATOM 651 C CA . ALA A 1 88 ? -0.017 4.680 11.397 1.00 95.62 88 ALA A CA 1
ATOM 652 C C . ALA A 1 88 ? 1.271 3.857 11.572 1.00 95.62 88 ALA A C 1
ATOM 654 O O . ALA A 1 88 ? 2.365 4.358 11.306 1.00 95.62 88 ALA A O 1
ATOM 655 N N . ALA A 1 89 ? 1.157 2.578 11.949 1.00 95.88 89 ALA A N 1
ATOM 656 C CA . ALA A 1 89 ? 2.305 1.681 12.070 1.00 95.88 89 ALA A CA 1
ATOM 657 C C . ALA A 1 89 ? 3.035 1.470 10.732 1.00 95.88 89 ALA A C 1
ATOM 659 O O . ALA A 1 89 ? 4.267 1.470 10.705 1.00 95.88 89 ALA A O 1
ATOM 660 N N . VAL A 1 90 ? 2.302 1.343 9.618 1.00 96.00 90 VAL A N 1
ATOM 661 C CA . VAL A 1 90 ? 2.899 1.252 8.275 1.00 96.00 90 VAL A CA 1
ATOM 662 C C . VAL A 1 90 ? 3.682 2.526 7.953 1.00 96.00 90 VAL A C 1
ATOM 664 O O . VAL A 1 90 ? 4.867 2.437 7.635 1.00 96.00 90 VAL A O 1
ATOM 667 N N . VAL A 1 91 ? 3.078 3.710 8.112 1.00 96.19 91 VAL A N 1
ATOM 668 C CA . VAL A 1 91 ? 3.752 4.998 7.845 1.00 96.19 91 VAL A CA 1
ATOM 669 C C . VAL A 1 91 ? 4.996 5.176 8.725 1.00 96.19 91 VAL A C 1
ATOM 671 O O . VA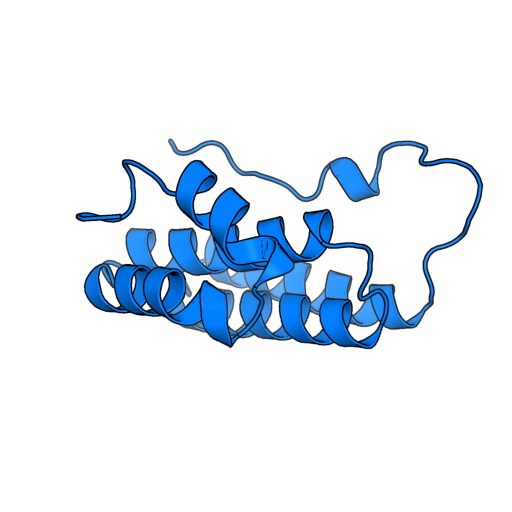L A 1 91 ? 6.042 5.616 8.243 1.00 96.19 91 VAL A O 1
ATOM 674 N N . ALA A 1 92 ? 4.913 4.803 10.004 1.00 95.75 92 ALA A N 1
ATOM 675 C CA . ALA A 1 92 ? 6.029 4.881 10.943 1.00 95.75 92 ALA A CA 1
ATOM 676 C C . ALA A 1 92 ? 7.173 3.909 10.601 1.00 95.75 92 ALA A 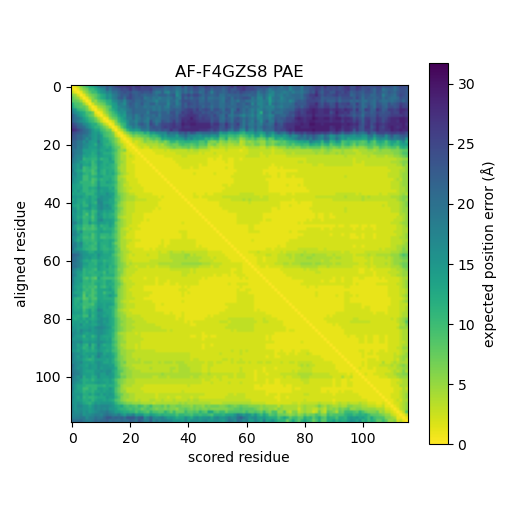C 1
ATOM 678 O O . ALA A 1 92 ? 8.335 4.232 10.842 1.00 95.75 92 ALA A O 1
ATOM 679 N N . GLY A 1 93 ? 6.861 2.744 10.023 1.00 96.50 93 GLY A N 1
ATOM 680 C CA . GLY A 1 93 ? 7.842 1.738 9.606 1.00 96.50 93 GLY A CA 1
ATOM 681 C C . GLY A 1 93 ? 8.514 2.017 8.256 1.00 96.50 93 GLY A C 1
ATOM 682 O O . GLY A 1 93 ? 9.614 1.519 8.006 1.00 96.50 93 GLY A O 1
ATOM 683 N N . LEU A 1 94 ? 7.910 2.839 7.388 1.00 95.44 94 LEU A N 1
ATOM 684 C CA . LEU A 1 94 ? 8.434 3.118 6.043 1.00 95.44 94 LEU A CA 1
ATOM 685 C C . LEU A 1 94 ? 9.877 3.641 5.986 1.00 95.44 94 LEU A C 1
ATOM 687 O O . LEU A 1 94 ? 10.603 3.192 5.100 1.00 95.44 94 LEU A O 1
ATOM 691 N N . PRO A 1 95 ? 10.355 4.520 6.891 1.00 96.88 95 PRO A N 1
ATOM 692 C CA . PRO A 1 95 ? 11.759 4.934 6.905 1.00 96.88 95 PRO A CA 1
ATOM 693 C C . PRO A 1 95 ? 12.750 3.767 7.022 1.00 96.88 95 PRO A C 1
ATOM 695 O O . PRO A 1 95 ? 13.901 3.905 6.619 1.00 96.88 95 PRO A O 1
ATOM 698 N N . THR A 1 96 ? 12.321 2.628 7.573 1.00 96.44 96 THR A N 1
ATOM 699 C CA . THR A 1 96 ? 13.125 1.404 7.660 1.00 96.44 96 THR A CA 1
ATOM 700 C C . THR A 1 96 ? 12.864 0.464 6.482 1.00 96.44 96 THR A C 1
ATOM 702 O O . THR A 1 96 ? 13.812 -0.095 5.937 1.00 96.44 96 THR A O 1
ATOM 705 N N . THR A 1 97 ? 11.605 0.292 6.073 1.00 93.69 97 THR A N 1
ATOM 706 C CA . THR A 1 97 ? 11.218 -0.687 5.039 1.00 93.69 97 THR A CA 1
ATOM 707 C C . THR A 1 97 ? 11.518 -0.214 3.613 1.00 93.69 97 THR A C 1
ATOM 709 O O . THR A 1 97 ? 12.061 -0.973 2.806 1.00 93.69 97 THR A O 1
ATOM 712 N N . ASP A 1 98 ? 11.172 1.035 3.295 1.00 93.88 98 ASP A N 1
ATOM 713 C CA . ASP A 1 98 ? 11.355 1.652 1.976 1.00 93.88 98 ASP A CA 1
ATOM 714 C C . ASP A 1 98 ? 11.625 3.163 2.140 1.00 93.88 98 ASP A C 1
ATOM 716 O O . ASP A 1 98 ? 10.734 4.001 1.942 1.00 93.88 98 ASP A O 1
ATOM 720 N N . PRO A 1 99 ? 12.857 3.541 2.541 1.00 94.25 99 PRO A N 1
ATOM 721 C CA . PRO A 1 99 ? 13.188 4.921 2.900 1.00 94.25 99 PRO A CA 1
ATOM 722 C C . PRO A 1 99 ? 12.970 5.915 1.755 1.00 94.25 99 PRO A C 1
ATOM 724 O O . PRO A 1 99 ? 12.673 7.080 2.015 1.00 94.25 99 PRO A O 1
ATOM 727 N N . GLY A 1 100 ? 13.074 5.465 0.498 1.00 92.25 100 GLY A N 1
ATOM 728 C CA . GLY A 1 100 ? 12.827 6.305 -0.676 1.00 92.25 100 GLY A CA 1
ATOM 729 C C . GLY A 1 100 ? 11.373 6.773 -0.784 1.00 92.25 100 GLY A C 1
ATOM 730 O O . GLY A 1 100 ? 11.121 7.862 -1.292 1.00 92.25 100 GLY A O 1
ATOM 731 N N . CYS A 1 101 ? 10.425 5.991 -0.262 1.00 93.25 101 CYS A N 1
ATOM 732 C CA . CYS A 1 101 ? 8.996 6.302 -0.312 1.00 93.25 101 CYS A CA 1
ATOM 733 C C . CYS A 1 101 ? 8.511 7.070 0.927 1.00 93.25 101 CYS A C 1
ATOM 735 O O . CYS A 1 101 ? 7.506 7.773 0.860 1.00 93.25 101 CYS A O 1
ATOM 737 N N . ALA A 1 102 ? 9.212 6.951 2.060 1.00 94.00 102 ALA A N 1
ATOM 738 C CA . ALA A 1 102 ? 8.699 7.325 3.378 1.00 94.00 102 ALA A CA 1
ATOM 739 C C . ALA A 1 102 ? 8.196 8.775 3.490 1.00 94.00 102 ALA A C 1
ATOM 741 O O . ALA A 1 102 ? 7.133 9.009 4.061 1.00 94.00 102 ALA A O 1
ATOM 742 N N . ALA A 1 103 ? 8.942 9.745 2.950 1.00 94.62 103 ALA A N 1
ATOM 743 C CA . ALA A 1 103 ? 8.532 11.150 2.985 1.00 94.62 103 ALA A CA 1
ATOM 744 C C . ALA A 1 103 ? 7.298 11.400 2.106 1.00 94.62 103 ALA A C 1
ATOM 746 O O . ALA A 1 103 ? 6.305 11.934 2.583 1.00 94.62 103 ALA A O 1
ATOM 747 N N . ALA A 1 104 ? 7.331 10.930 0.855 1.00 94.19 104 ALA A N 1
ATOM 748 C CA . ALA A 1 104 ? 6.240 11.135 -0.092 1.00 94.19 104 ALA A CA 1
ATOM 749 C C . ALA A 1 104 ? 4.942 10.444 0.349 1.00 94.19 104 ALA A C 1
ATOM 751 O O . ALA A 1 104 ? 3.868 11.018 0.208 1.00 94.19 104 ALA A O 1
ATOM 752 N N . VAL A 1 105 ? 5.025 9.236 0.916 1.00 95.31 105 VAL A N 1
ATOM 753 C CA . VAL A 1 105 ? 3.845 8.550 1.461 1.00 95.31 105 VAL A CA 1
ATOM 754 C C . VAL A 1 105 ? 3.278 9.325 2.645 1.00 95.31 105 VAL A C 1
ATOM 756 O O . VAL A 1 105 ? 2.073 9.542 2.673 1.00 95.31 105 VAL A O 1
ATOM 759 N N . ARG A 1 106 ? 4.119 9.787 3.585 1.00 93.81 106 ARG A N 1
ATOM 760 C CA . ARG A 1 106 ? 3.658 10.606 4.718 1.00 93.81 106 ARG A CA 1
ATOM 761 C C . ARG A 1 106 ? 2.919 11.854 4.239 1.00 93.81 106 ARG A C 1
ATOM 763 O O . ARG A 1 106 ? 1.827 12.118 4.724 1.00 93.81 106 ARG A O 1
ATOM 770 N N . ASP A 1 107 ? 3.475 12.563 3.259 1.00 93.06 107 ASP A N 1
ATOM 771 C CA . ASP A 1 107 ? 2.851 13.763 2.696 1.00 93.06 107 ASP A CA 1
ATOM 772 C C . ASP A 1 107 ? 1.508 13.451 2.011 1.00 93.06 107 ASP A C 1
ATOM 774 O O . ASP A 1 107 ? 0.556 14.218 2.139 1.00 93.06 107 ASP A O 1
ATOM 778 N N . LEU A 1 108 ? 1.405 12.318 1.305 1.00 91.88 108 LEU A N 1
ATOM 779 C CA . LEU A 1 108 ? 0.180 11.905 0.607 1.00 91.88 108 LEU A CA 1
ATOM 780 C C . LEU A 1 108 ? -0.959 11.514 1.552 1.00 91.88 108 LEU A C 1
ATOM 782 O O . LEU A 1 108 ? -2.123 11.735 1.223 1.00 91.88 108 LEU A O 1
ATOM 786 N N . VAL A 1 109 ? -0.636 10.907 2.694 1.00 91.69 109 VAL A N 1
ATOM 787 C CA . VAL A 1 109 ? -1.634 10.401 3.654 1.00 91.69 109 VAL A CA 1
ATOM 788 C C . VAL A 1 109 ? -1.860 11.357 4.829 1.00 91.69 109 VAL A C 1
ATOM 790 O O . VAL A 1 109 ? -2.691 11.083 5.701 1.00 91.69 109 VAL A O 1
ATOM 793 N N . ALA A 1 110 ? -1.151 12.490 4.837 1.00 87.81 110 ALA A N 1
ATOM 794 C CA . ALA A 1 110 ? -1.306 13.549 5.818 1.00 87.81 110 ALA A CA 1
ATOM 795 C C . ALA A 1 110 ? -2.765 14.029 5.862 1.00 87.81 110 ALA A C 1
ATOM 797 O O . ALA A 1 110 ? -3.378 14.356 4.845 1.00 87.81 110 ALA A O 1
ATOM 798 N N . GLY A 1 111 ? -3.338 14.056 7.065 1.00 84.81 111 GLY A N 1
ATOM 799 C CA . GLY A 1 111 ? -4.741 14.423 7.280 1.00 84.81 111 GLY A CA 1
ATOM 800 C C . GLY A 1 111 ? -5.752 13.294 7.053 1.00 84.81 111 GLY A C 1
ATOM 801 O O . GLY A 1 111 ? -6.937 13.509 7.304 1.00 84.81 111 GLY A O 1
ATOM 802 N N . VAL A 1 112 ? -5.307 12.105 6.630 1.00 85.06 112 VAL A N 1
ATOM 803 C CA . VAL A 1 112 ? -6.140 10.892 6.548 1.00 85.06 112 VAL A CA 1
ATOM 804 C C . VAL A 1 112 ? -5.769 9.903 7.652 1.00 85.06 112 VAL A C 1
ATOM 806 O O . VAL A 1 112 ? -6.660 9.341 8.280 1.00 85.06 112 VAL A O 1
ATOM 809 N N . VAL A 1 113 ? -4.475 9.743 7.948 1.00 81.12 113 VAL A N 1
ATOM 810 C CA . VAL A 1 113 ? -4.010 8.957 9.100 1.00 81.12 113 VAL A CA 1
ATOM 811 C C . VAL A 1 113 ? -3.859 9.879 10.323 1.00 81.12 113 VAL A C 1
ATOM 813 O O . VAL A 1 113 ? -3.127 10.870 10.259 1.00 81.12 113 VAL A O 1
ATOM 816 N N . PRO A 1 114 ? -4.532 9.606 11.455 1.00 70.56 114 PRO A N 1
ATOM 817 C CA . PRO A 1 114 ? -4.378 10.413 12.662 1.00 70.56 114 PRO A CA 1
ATOM 818 C C . PRO A 1 114 ? -2.946 10.346 13.215 1.00 70.56 114 PRO A C 1
ATOM 820 O O . PRO A 1 114 ? -2.428 9.267 13.493 1.00 70.56 114 PRO A O 1
ATOM 823 N N . GLY A 1 115 ? -2.318 11.505 13.436 1.00 66.31 115 GLY A N 1
ATOM 824 C CA . GLY A 1 115 ? -1.011 11.598 14.102 1.00 66.31 115 GLY A CA 1
ATOM 825 C C . GLY A 1 115 ? 0.221 11.414 13.206 1.00 66.31 115 GLY A C 1
ATOM 826 O O . GLY A 1 115 ? 1.326 11.321 13.742 1.00 66.31 115 GLY A O 1
ATOM 827 N N . THR A 1 116 ? 0.051 11.385 11.881 1.00 58.97 116 THR A N 1
ATOM 828 C CA . THR A 1 116 ? 1.136 11.431 10.876 1.00 58.97 116 THR A CA 1
ATOM 829 C C . THR A 1 116 ? 1.227 12.795 10.214 1.00 58.97 116 THR A C 1
ATOM 831 O O . THR A 1 116 ? 2.370 13.240 9.975 1.00 58.97 116 THR A O 1
#

Secondary structure (DSSP, 8-state):
-------GGGTS--TT-PPPTHHHHHHHHHHHHHHHHHTT-HHHHHHHHHHHHHHHHHH-TT-HHHHHHHHHHHHHHHHHTT-HHHHHHHHHHHHHH-HHHHHHHHHHHBTTBTT-

Nearest PDB structures (foldseek):
  7v1m-assembly2_G  TM=6.946E-01  e=6.906E-01  Homo sapiens
  3zfw-assembly1_A  TM=6.637E-01  e=6.570E-01  Mus musculus
  3zfw-assembly2_B  TM=6.639E-01  e=7.629E-01  Mus musculus
  4y6c-assembly1_A-2  TM=5.939E-01  e=1.256E+00  Podospora anserina
  8jau-assembly1_A  TM=6.134E-01  e=4.150E+00  Homo sapiens

Organism: Cellulomonas 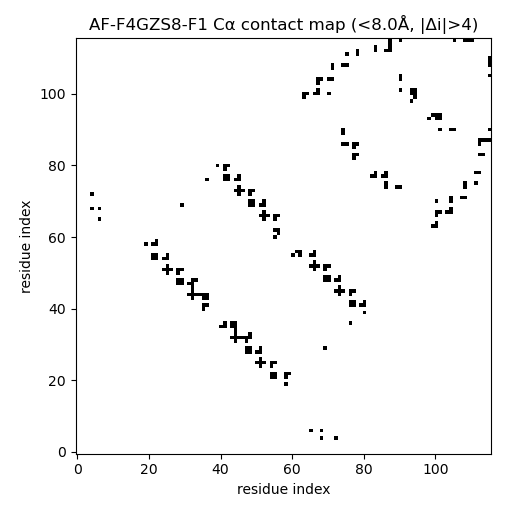fimi (strain ATCC 484 / DSM 20113 / JCM 1341 / CCUG 24087 / LMG 16345 / NBRC 15513 / NCIMB 8980 / NCTC 7547 / NRS-133) (NCBI:txid590998)

Solvent-accessible surface area (backbone atoms only — not comparable to full-atom values): 6360 Å² total; per-residue (Å²): 138,78,87,77,82,65,74,60,76,78,75,50,94,66,82,91,62,83,76,60,77,60,48,54,60,17,50,52,30,36,52,52,10,52,53,30,41,76,72,68,39,21,70,63,13,25,54,24,14,49,52,16,25,52,39,33,51,75,64,42,62,83,51,40,70,64,32,24,50,23,52,40,53,24,37,49,28,26,44,78,61,72,32,50,71,59,26,42,49,50,61,69,42,22,63,76,77,42,52,84,27,27,64,61,29,45,65,72,41,47,89,72,41,85,95,102

pLDDT: mean 85.51, std 18.26, range [35.12, 98.25]

Radius of gyration: 13.58 Å; Cα contacts (8 Å, |Δi|>4): 135; chains: 1; bounding box: 30×24×39 Å

Sequence (116 aa):
MTPRLVLLPLTLPRTSRPLPSCVDDAVRRFDEASAAYGRGAHLAAVDGFVDAADALRSCVPDEVALRTVCWADAVFALVDGGQDERAAAVVAGLPTTDPGCAAAVRDLVAGVVPGT